Protein AF-A0A2T5IKV2-F1 (afdb_monomer)

Solvent-accessible surface area (backbone atoms only — not comparable to full-atom values): 8657 Å² total; per-residue (Å²): 132,85,86,91,79,84,82,78,71,70,97,59,95,74,90,76,90,74,80,79,74,84,79,83,70,83,85,74,85,61,90,87,36,59,50,77,50,72,28,47,59,78,37,64,64,62,90,54,68,44,81,37,34,80,88,44,37,58,79,44,35,35,70,89,57,63,49,92,80,37,73,56,30,46,47,57,54,56,52,54,49,42,42,73,76,63,32,66,36,34,40,37,34,43,58,72,62,92,87,68,75,84,91,78,82,74,71,45,72,45,93,88,70,58,43,36,20,37,88,83,69,50,67,42,59,46,103,83,72,44,70,41,101

Radius of gyration: 20.24 Å; Cα contacts (8 Å, |Δi|>4): 161; chains: 1; bounding box: 50×49×45 Å

Secondary structure (DSSP, 8-state):
----------SSSS---------S------TTSEEEEEE--SSS-SSS-EEE-TTTHHHHH-S---GGG-GGGHHHHHHHHHHHTT-SEEEEEE---TTPPP----EEE-TTT--EEETTSPBPB-TTS-B--

Mean predicted aligned error: 13.87 Å

Sequence (133 aa):
MPNLFVRQIGEQSGIQLSPTVDRTDGVAGIGDQTAAIVGSFTRGRFDKPFWVDAQTLRARLGLPVSIAKSLLNEAYLHIYEALNDGASQVLVSRLVRETATNDYVIIQVDAAAGTLQTELGEPLLDQNNEPLT

Foldseek 3Di:
DDDPDDDDPPPDDDDDPPPPPDPPDDPPDDVPLEAEDEAAAPAADQVDWDKDAPSCLCVHRNDQDDCVVPVRSCRSVVLNVSRVVRRGIYTYHHDDDPPDDDPDFDWDQDPVPRFTAGPVRHFDADPVRHGDD

Structure (mmCIF, N/CA/C/O backbone):
data_AF-A0A2T5IKV2-F1
#
_entry.id   AF-A0A2T5IKV2-F1
#
loop_
_atom_site.group_PDB
_atom_site.id
_atom_site.type_symbol
_atom_site.label_atom_id
_atom_site.label_alt_id
_atom_site.label_comp_id
_atom_site.label_asym_id
_atom_site.label_entity_id
_atom_site.label_seq_id
_atom_site.pdbx_PDB_ins_code
_atom_site.Cartn_x
_atom_site.Cartn_y
_atom_site.Cartn_z
_atom_site.occupancy
_atom_site.B_iso_or_equiv
_atom_site.auth_seq_id
_atom_site.auth_comp_id
_atom_site.auth_asym_id
_atom_site.auth_atom_id
_atom_site.pdbx_PDB_model_num
ATOM 1 N N . MET A 1 1 ? 11.405 14.615 -26.508 1.00 50.25 1 MET A N 1
ATOM 2 C CA . MET A 1 1 ? 10.675 15.824 -26.955 1.00 50.25 1 MET A CA 1
ATOM 3 C C . MET A 1 1 ? 10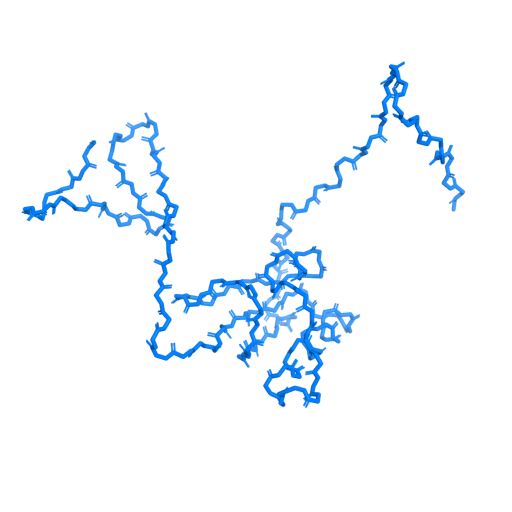.669 16.812 -25.796 1.00 50.25 1 MET A C 1
ATOM 5 O O . MET A 1 1 ? 10.450 16.354 -24.681 1.00 50.25 1 MET A O 1
ATOM 9 N N . PRO A 1 2 ? 10.986 18.101 -25.988 1.00 49.94 2 PRO A N 1
ATOM 10 C CA . PRO A 1 2 ? 11.034 19.049 -24.878 1.00 49.94 2 PRO A CA 1
ATOM 11 C C . PRO A 1 2 ? 9.605 19.400 -24.429 1.00 49.94 2 PRO A C 1
ATOM 13 O O . PRO A 1 2 ? 8.768 19.748 -25.258 1.00 49.94 2 PRO A O 1
ATOM 16 N N . ASN A 1 3 ? 9.317 19.293 -23.128 1.00 53.69 3 ASN A N 1
ATOM 17 C CA . ASN A 1 3 ? 8.051 19.738 -22.534 1.00 53.69 3 ASN A CA 1
ATOM 18 C C . ASN A 1 3 ? 7.938 21.270 -22.651 1.00 53.69 3 ASN A C 1
ATOM 20 O O . ASN A 1 3 ? 8.694 21.997 -22.011 1.00 53.69 3 ASN A O 1
ATOM 24 N N . LEU A 1 4 ? 6.998 21.759 -23.466 1.00 55.88 4 LEU A N 1
ATOM 25 C CA . LEU A 1 4 ? 6.863 23.174 -23.853 1.00 55.88 4 LEU A CA 1
ATOM 26 C C . LEU A 1 4 ? 6.052 24.042 -22.863 1.00 55.88 4 LEU A C 1
ATOM 28 O O . LEU A 1 4 ? 5.751 25.191 -23.169 1.00 55.88 4 LEU A O 1
ATOM 32 N N . PHE A 1 5 ? 5.696 23.563 -21.666 1.00 58.53 5 PHE A N 1
ATOM 33 C CA . PHE A 1 5 ? 4.806 24.315 -20.765 1.00 58.53 5 PHE A CA 1
ATOM 34 C C . PHE A 1 5 ? 5.281 24.257 -19.306 1.00 58.53 5 PHE A C 1
ATOM 36 O O . PHE A 1 5 ? 5.095 23.258 -18.623 1.00 58.53 5 PHE A O 1
ATOM 43 N N . VAL A 1 6 ? 5.914 25.340 -18.836 1.00 59.44 6 VAL A N 1
ATOM 44 C CA . VAL A 1 6 ? 6.475 25.472 -17.468 1.00 59.44 6 VAL A CA 1
ATOM 45 C C . VAL A 1 6 ? 5.905 26.691 -16.717 1.00 59.44 6 VAL A C 1
ATOM 47 O O . VAL A 1 6 ? 6.269 26.963 -15.579 1.00 59.44 6 VAL A O 1
ATOM 50 N N . ARG A 1 7 ? 4.988 27.466 -17.310 1.00 62.03 7 ARG A N 1
ATOM 51 C CA . ARG A 1 7 ? 4.478 28.692 -16.671 1.00 62.03 7 ARG A CA 1
ATOM 52 C C . ARG A 1 7 ? 3.210 28.412 -15.869 1.00 62.03 7 ARG A C 1
ATOM 54 O O . ARG A 1 7 ? 2.108 28.514 -16.396 1.00 62.03 7 ARG A O 1
ATOM 61 N N . GLN A 1 8 ? 3.390 28.070 -14.595 1.00 62.09 8 GLN A N 1
ATOM 62 C CA . GLN A 1 8 ? 2.318 28.096 -13.605 1.00 62.09 8 GLN A CA 1
ATOM 63 C C . GLN A 1 8 ? 1.987 29.563 -13.300 1.00 62.09 8 GLN A C 1
ATOM 65 O O . GLN A 1 8 ? 2.824 30.309 -12.790 1.00 62.09 8 GLN A O 1
ATOM 70 N N . ILE A 1 9 ? 0.788 29.993 -13.684 1.00 63.31 9 ILE A N 1
ATOM 71 C CA . ILE A 1 9 ? 0.240 31.297 -13.313 1.00 63.31 9 ILE A CA 1
ATOM 72 C C . ILE A 1 9 ? -0.180 31.120 -11.853 1.00 63.31 9 ILE A C 1
ATOM 74 O O . ILE A 1 9 ? -1.004 30.263 -11.580 1.00 63.31 9 ILE A O 1
ATOM 78 N N . GLY A 1 10 ? 0.469 31.806 -10.912 1.00 70.81 10 GLY A N 1
ATOM 79 C CA . GLY A 1 10 ? 0.199 31.657 -9.475 1.00 70.81 10 GLY A CA 1
ATOM 80 C C . GLY A 1 10 ? -1.207 32.134 -9.086 1.00 70.81 10 GLY A C 1
ATOM 81 O O . GLY A 1 10 ? -2.213 31.587 -9.510 1.00 70.81 10 GLY A O 1
ATOM 82 N N . GLU A 1 11 ? -1.307 33.193 -8.287 1.00 68.56 11 GLU A N 1
ATOM 83 C CA . GLU A 1 11 ? -2.605 33.736 -7.833 1.00 68.56 11 GLU A CA 1
ATOM 84 C C . GLU A 1 11 ? -3.256 34.712 -8.837 1.00 68.56 11 GLU A C 1
ATOM 86 O O . GLU A 1 11 ? -4.147 35.487 -8.497 1.00 68.56 11 GLU A O 1
ATOM 91 N N . GLN A 1 12 ? -2.799 34.718 -10.090 1.00 75.31 12 GLN A N 1
ATOM 92 C CA . GLN A 1 12 ? -3.310 35.610 -11.130 1.00 75.31 12 GLN A CA 1
ATOM 93 C C . GLN A 1 12 ? -4.492 34.984 -11.877 1.00 75.31 12 GLN A C 1
ATOM 95 O O . GLN A 1 12 ? -4.488 33.797 -12.191 1.00 75.31 12 GLN A O 1
ATOM 100 N N . SER A 1 13 ? -5.481 35.809 -12.230 1.00 69.75 13 SER A N 1
ATOM 101 C CA . SER A 1 13 ? -6.610 35.387 -13.065 1.00 69.75 13 SER A CA 1
ATOM 102 C C . SER A 1 13 ? -6.124 34.980 -14.461 1.00 69.75 13 SER A C 1
ATOM 104 O O . SER A 1 13 ? -5.678 35.826 -15.237 1.00 69.75 13 SER A O 1
ATOM 106 N N . GLY A 1 14 ? -6.233 33.695 -14.796 1.00 74.81 14 GLY A N 1
ATOM 107 C CA . GLY A 1 14 ? -5.843 33.147 -16.093 1.00 74.81 14 GLY A CA 1
ATOM 108 C C . GLY A 1 14 ? -6.319 31.707 -16.289 1.00 74.81 14 GLY A C 1
ATOM 109 O O . GLY A 1 14 ? -6.797 31.064 -15.358 1.00 74.81 14 GLY A O 1
ATOM 110 N N . ILE A 1 15 ? -6.192 31.196 -17.516 1.00 70.06 15 ILE A N 1
ATOM 111 C CA . ILE A 1 15 ? -6.473 29.789 -17.828 1.00 70.06 15 ILE A CA 1
ATOM 112 C C . ILE A 1 15 ? -5.187 28.998 -17.611 1.00 70.06 15 ILE A C 1
ATOM 114 O O . ILE A 1 15 ? -4.221 29.149 -18.360 1.00 70.06 15 ILE A O 1
ATOM 118 N N . GLN A 1 16 ? -5.186 28.148 -16.589 1.00 73.44 16 GLN A N 1
ATOM 119 C CA . GLN A 1 16 ? -4.122 27.184 -16.355 1.00 73.44 16 GLN A CA 1
ATOM 120 C C . GLN A 1 16 ? -4.560 25.808 -16.858 1.00 73.44 16 GLN A C 1
ATOM 122 O O . GLN A 1 16 ? -5.551 25.244 -16.395 1.00 73.44 16 GLN A O 1
ATOM 127 N N . LEU A 1 17 ? -3.789 25.247 -17.789 1.00 68.69 17 LEU A N 1
ATOM 128 C CA . LEU A 1 17 ? -3.919 23.847 -18.172 1.00 68.69 17 LEU A CA 1
ATOM 129 C C . LEU A 1 17 ? -3.175 22.998 -17.140 1.00 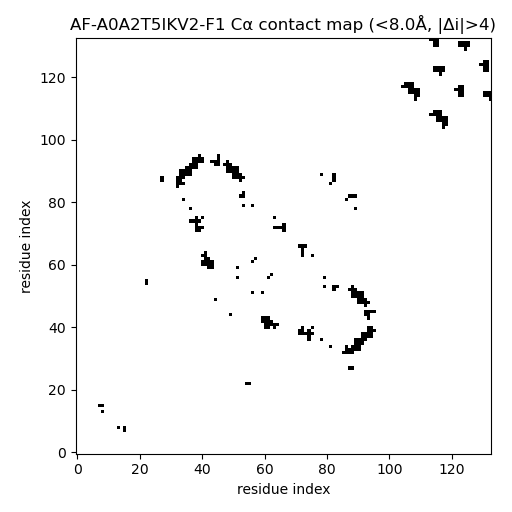68.69 17 LEU A C 1
ATOM 131 O O . LEU A 1 17 ? -1.961 22.824 -17.219 1.00 68.69 17 LEU A O 1
ATOM 135 N N . SER A 1 18 ? -3.919 22.484 -16.165 1.00 72.06 18 SER A N 1
ATOM 136 C CA . SER A 1 18 ? -3.493 21.373 -15.316 1.00 72.06 18 SER A CA 1
ATOM 137 C C . SER A 1 18 ? -4.085 20.108 -15.929 1.00 72.06 18 SER A C 1
ATOM 139 O O . SER A 1 18 ? -5.213 19.767 -15.575 1.00 72.06 18 SER A O 1
ATOM 141 N N . PRO A 1 19 ? -3.423 19.456 -16.905 1.00 69.44 19 PRO A N 1
ATOM 142 C CA . PRO A 1 19 ? -3.970 18.248 -17.500 1.00 69.44 19 PRO A CA 1
ATOM 143 C C . PRO A 1 19 ? -4.215 17.235 -16.382 1.00 69.44 19 PRO A C 1
ATOM 145 O O . PRO A 1 19 ? -3.274 16.760 -15.740 1.00 69.44 19 PRO A O 1
ATOM 148 N N . THR A 1 20 ? -5.488 16.943 -16.118 1.00 64.12 20 THR A N 1
ATOM 149 C CA . THR A 1 20 ? -5.863 15.859 -15.220 1.00 64.12 20 THR A CA 1
ATOM 150 C C . THR A 1 20 ? -5.435 14.581 -15.917 1.00 64.12 20 THR A C 1
ATOM 152 O O . THR A 1 20 ? -6.085 14.118 -16.848 1.00 64.12 20 THR A O 1
ATOM 155 N N . VAL A 1 21 ? -4.284 14.051 -15.510 1.00 65.06 21 VAL A N 1
ATOM 156 C CA . VAL A 1 21 ? -3.907 12.685 -15.854 1.00 65.06 21 VAL A CA 1
ATOM 157 C C . VAL A 1 21 ? -4.951 11.803 -15.196 1.00 65.06 21 VAL A C 1
ATOM 159 O O . VAL A 1 21 ? -5.056 11.798 -13.964 1.00 65.06 21 VAL A O 1
ATOM 162 N N . ASP A 1 22 ? -5.747 11.129 -16.018 1.00 58.53 22 ASP A N 1
ATOM 163 C CA . ASP A 1 22 ? -6.694 10.149 -15.522 1.00 58.53 22 ASP A CA 1
ATOM 164 C C . ASP A 1 22 ? -5.923 9.043 -14.793 1.00 58.53 22 ASP A C 1
ATOM 166 O O . ASP A 1 22 ? -4.970 8.467 -15.319 1.00 58.53 22 ASP A O 1
ATOM 170 N N . ARG A 1 23 ? -6.295 8.822 -13.533 1.00 61.72 23 ARG A N 1
ATOM 171 C CA . ARG A 1 23 ? -5.752 7.775 -12.654 1.00 61.72 23 ARG A CA 1
ATOM 172 C C . ARG A 1 23 ? -6.831 6.765 -12.273 1.00 61.72 23 ARG A C 1
ATOM 174 O O . ARG A 1 23 ? -6.641 5.976 -11.350 1.00 61.72 23 ARG A O 1
ATOM 181 N N . THR A 1 24 ? -7.980 6.842 -12.934 1.00 56.91 24 THR A N 1
ATOM 182 C CA . THR A 1 24 ? -9.155 6.028 -12.659 1.00 56.91 24 THR A CA 1
ATOM 183 C C . THR A 1 24 ? -9.001 4.709 -13.402 1.00 56.91 24 THR A C 1
ATOM 185 O O . THR A 1 24 ? -9.500 4.533 -14.501 1.00 56.91 24 THR A O 1
ATOM 188 N N . ASP A 1 25 ? -8.243 3.812 -12.779 1.00 53.41 25 ASP A N 1
ATOM 189 C CA . ASP A 1 25 ? -8.230 2.366 -13.005 1.00 53.41 25 ASP A CA 1
ATOM 190 C C . ASP A 1 25 ? -8.031 1.897 -14.461 1.00 53.41 25 ASP A C 1
ATOM 192 O O . ASP A 1 25 ? -8.964 1.652 -15.227 1.00 53.41 25 ASP A O 1
ATOM 196 N N . GLY A 1 26 ? -6.768 1.665 -14.824 1.00 50.16 26 GLY A N 1
ATOM 197 C CA . GLY A 1 26 ? -6.465 0.730 -15.898 1.00 50.16 26 GLY A CA 1
ATOM 198 C C . GLY A 1 26 ? -6.676 -0.684 -15.370 1.00 50.16 26 GLY A C 1
ATOM 199 O O . GLY A 1 26 ? -5.820 -1.194 -14.647 1.00 50.16 26 GLY A O 1
ATOM 200 N N . VAL A 1 27 ? -7.786 -1.331 -15.739 1.00 54.94 27 VAL A N 1
ATOM 201 C CA . VAL A 1 27 ? -7.907 -2.793 -15.644 1.00 54.94 27 VAL A CA 1
ATOM 202 C C . VAL A 1 27 ? -6.853 -3.385 -16.577 1.00 54.94 27 VAL A C 1
ATOM 204 O O . VAL A 1 27 ? -7.091 -3.635 -17.757 1.00 54.94 27 VAL A O 1
ATOM 207 N N . ALA A 1 28 ? -5.646 -3.562 -16.053 1.00 52.59 28 ALA A N 1
ATOM 208 C CA . ALA A 1 28 ? -4.621 -4.354 -16.690 1.00 52.59 28 ALA A CA 1
ATOM 209 C C . ALA A 1 28 ? -4.978 -5.814 -16.409 1.00 52.59 28 ALA A C 1
ATOM 211 O O . ALA A 1 28 ? 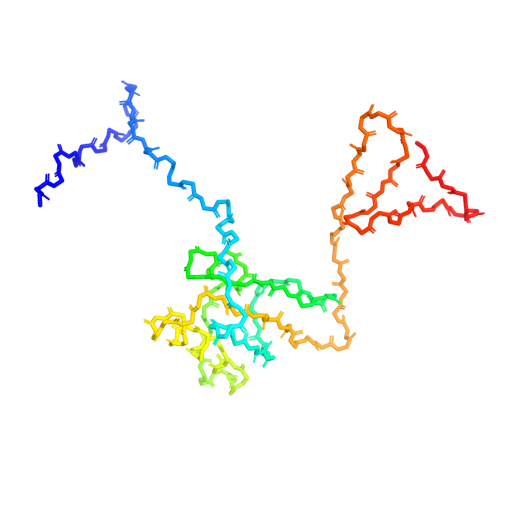-4.611 -6.393 -15.391 1.00 52.59 28 ALA A O 1
ATOM 212 N N . GLY A 1 29 ? -5.774 -6.403 -17.300 1.00 64.62 29 GLY A N 1
ATOM 213 C CA . GLY A 1 29 ? -5.831 -7.853 -17.375 1.00 64.62 29 GLY A CA 1
ATOM 214 C C . GLY A 1 29 ? -4.426 -8.372 -17.666 1.00 64.62 29 GLY A C 1
ATOM 215 O O . GLY A 1 29 ? -3.800 -7.866 -18.588 1.00 64.62 29 GLY A O 1
ATOM 216 N N . ILE A 1 30 ? -3.946 -9.313 -16.849 1.00 57.03 30 ILE A N 1
ATOM 217 C CA . ILE A 1 30 ? -3.026 -10.433 -17.134 1.00 57.03 30 ILE A CA 1
ATOM 218 C C . ILE A 1 30 ? -2.699 -11.049 -15.760 1.00 57.03 30 ILE A C 1
ATOM 220 O O . ILE A 1 30 ? -2.009 -10.444 -14.942 1.00 57.03 30 ILE A O 1
ATOM 224 N N . GLY A 1 31 ? -3.235 -12.244 -15.494 1.00 61.50 31 GLY A N 1
ATOM 225 C CA . GLY A 1 31 ? -3.198 -12.905 -14.178 1.00 61.50 31 GLY A CA 1
ATOM 226 C C . GLY A 1 31 ? -1.807 -13.278 -13.652 1.00 61.50 31 GLY A C 1
ATOM 227 O O . GLY A 1 31 ? -1.686 -13.636 -12.485 1.00 61.50 31 GLY A O 1
ATOM 228 N N . ASP A 1 32 ? -0.764 -13.151 -14.475 1.00 70.62 32 ASP A N 1
ATOM 229 C CA . ASP A 1 32 ? 0.586 -13.625 -14.148 1.00 70.62 32 ASP A CA 1
ATOM 230 C C . ASP A 1 32 ? 1.519 -12.512 -13.632 1.00 70.62 32 ASP A C 1
ATOM 232 O O . ASP A 1 32 ? 2.642 -12.791 -13.220 1.00 70.62 32 ASP A O 1
ATOM 236 N N . GLN A 1 33 ? 1.079 -11.246 -13.637 1.00 83.12 33 GLN A N 1
ATOM 237 C CA . GLN A 1 33 ? 1.888 -10.086 -13.213 1.00 83.12 33 GLN A CA 1
ATOM 238 C C . GLN A 1 33 ? 1.344 -9.416 -11.947 1.00 83.12 33 GLN A C 1
ATOM 240 O O . GLN A 1 33 ? 1.550 -8.221 -11.720 1.00 83.12 33 GLN A O 1
ATOM 245 N N . THR A 1 34 ? 0.625 -10.179 -11.126 1.00 85.56 34 THR A N 1
ATOM 246 C CA . THR A 1 34 ? 0.052 -9.697 -9.869 1.00 85.56 34 THR A CA 1
ATOM 247 C C . THR A 1 34 ? 0.778 -10.286 -8.672 1.00 85.56 34 THR A C 1
ATOM 249 O O . THR A 1 34 ? 1.023 -11.490 -8.627 1.00 85.56 34 THR A O 1
ATOM 252 N N . ALA A 1 35 ? 1.065 -9.457 -7.673 1.00 88.50 35 ALA A N 1
ATOM 253 C CA . ALA A 1 35 ? 1.556 -9.916 -6.376 1.00 88.50 35 ALA A CA 1
ATOM 254 C C . ALA A 1 35 ? 0.467 -9.767 -5.305 1.00 88.50 35 ALA A C 1
ATOM 256 O O . ALA A 1 35 ? -0.467 -8.983 -5.465 1.00 88.50 35 ALA A O 1
ATOM 257 N N . ALA A 1 36 ? 0.591 -10.497 -4.197 1.00 91.94 36 ALA A N 1
ATOM 258 C CA . ALA A 1 36 ? -0.278 -10.338 -3.035 1.00 91.94 36 ALA A CA 1
ATOM 259 C C . ALA A 1 36 ? 0.566 -10.140 -1.775 1.00 91.94 36 ALA A C 1
ATOM 261 O O . ALA A 1 36 ? 1.504 -10.899 -1.535 1.00 91.94 36 ALA A O 1
ATOM 262 N N . ILE A 1 37 ? 0.242 -9.118 -0.981 1.00 93.75 37 ILE A N 1
ATOM 263 C CA . ILE A 1 37 ? 0.996 -8.755 0.225 1.00 93.75 37 ILE A CA 1
ATOM 264 C C . ILE A 1 37 ? 0.038 -8.464 1.382 1.00 93.75 37 ILE A C 1
ATOM 266 O O . ILE A 1 37 ? -0.992 -7.803 1.228 1.00 93.75 37 ILE A O 1
ATOM 270 N N . VAL A 1 38 ? 0.421 -8.935 2.570 1.00 93.50 38 VAL A N 1
ATOM 271 C CA . VAL A 1 38 ? -0.220 -8.590 3.841 1.00 93.50 38 VAL A CA 1
ATOM 272 C C . VAL A 1 38 ? 0.750 -7.744 4.657 1.00 93.50 38 VAL A C 1
ATOM 274 O O . VAL A 1 38 ? 1.900 -8.135 4.841 1.00 93.50 38 VAL A O 1
ATOM 277 N N . GLY A 1 39 ? 0.312 -6.585 5.151 1.00 91.38 39 GLY A N 1
ATOM 278 C CA . GLY A 1 39 ? 1.208 -5.679 5.874 1.00 91.38 39 GLY A CA 1
ATOM 279 C C . GLY A 1 39 ? 0.505 -4.572 6.649 1.00 91.38 39 GLY A C 1
ATOM 280 O O . GLY A 1 39 ? -0.698 -4.349 6.498 1.00 91.38 39 GLY A O 1
ATOM 281 N N . SER A 1 40 ? 1.254 -3.866 7.501 1.00 90.56 40 SER A N 1
ATOM 282 C CA . SER A 1 40 ? 0.725 -2.709 8.228 1.00 90.56 40 SER A CA 1
ATOM 283 C C . SER A 1 40 ? 0.907 -1.432 7.412 1.00 90.56 40 SER A C 1
ATOM 285 O O . SER A 1 40 ? 2.031 -0.994 7.172 1.00 90.56 40 SER A O 1
ATOM 287 N N . PHE A 1 41 ? -0.204 -0.801 7.037 1.00 92.50 41 PHE A N 1
ATOM 288 C CA . PHE A 1 41 ? -0.213 0.445 6.264 1.00 92.50 41 PHE A CA 1
ATOM 289 C C . PHE A 1 41 ? -0.865 1.585 7.051 1.00 92.50 41 PHE A C 1
ATOM 291 O O . PHE A 1 41 ? -1.633 1.347 7.990 1.00 92.50 41 PHE A O 1
ATOM 298 N N . THR A 1 42 ? -0.558 2.834 6.689 1.00 90.38 42 THR A N 1
ATOM 299 C CA . THR A 1 42 ? -1.121 4.020 7.362 1.00 90.38 42 THR A CA 1
ATOM 300 C C . THR A 1 42 ? -2.543 4.314 6.897 1.00 90.38 42 THR A C 1
ATOM 302 O O . THR A 1 42 ? -3.373 4.746 7.696 1.00 90.38 42 THR A O 1
ATOM 305 N N . ARG A 1 43 ? -2.843 4.011 5.631 1.00 89.75 43 ARG A N 1
ATOM 306 C CA . ARG A 1 43 ? -4.154 4.172 5.001 1.00 89.75 43 ARG A CA 1
ATOM 307 C C . ARG A 1 43 ? -4.565 2.883 4.282 1.00 89.75 43 ARG A C 1
ATOM 309 O O . ARG A 1 43 ? -3.743 1.995 4.068 1.00 89.75 43 ARG A O 1
ATOM 316 N N . GLY A 1 44 ? -5.845 2.793 3.941 1.00 88.31 44 GLY A N 1
ATOM 317 C CA . GLY A 1 44 ? -6.409 1.703 3.153 1.00 88.31 44 GLY A CA 1
ATOM 318 C C . GLY A 1 44 ? -7.510 0.967 3.900 1.00 88.31 44 GLY A C 1
ATOM 319 O O . GLY A 1 44 ? -7.597 1.028 5.133 1.00 88.31 44 GLY A O 1
ATOM 320 N N . ARG A 1 45 ? -8.338 0.278 3.118 1.00 85.81 45 ARG A N 1
ATOM 321 C CA . ARG A 1 45 ? -9.379 -0.620 3.615 1.00 85.81 45 ARG A CA 1
ATOM 322 C C . ARG A 1 45 ? -8.749 -1.740 4.443 1.00 85.81 45 ARG A C 1
ATOM 324 O O . ARG A 1 45 ? -7.632 -2.166 4.168 1.00 85.81 45 ARG A O 1
ATOM 331 N N . PHE A 1 46 ? -9.442 -2.180 5.480 1.00 88.88 46 PHE A N 1
ATOM 332 C CA . PHE A 1 46 ? -9.015 -3.316 6.304 1.00 88.88 46 PHE A CA 1
ATOM 333 C C . PHE A 1 46 ? -10.107 -4.383 6.425 1.00 88.88 46 PHE A C 1
ATOM 335 O O . PHE A 1 46 ? -9.850 -5.458 6.949 1.00 88.88 46 PHE A O 1
ATOM 342 N N . ASP A 1 47 ? -11.306 -4.095 5.917 1.00 85.00 47 ASP A N 1
ATOM 343 C CA . ASP A 1 47 ? -12.432 -5.020 5.829 1.00 85.00 47 ASP A CA 1
ATOM 344 C C . ASP A 1 47 ? -12.208 -6.083 4.747 1.00 85.00 47 ASP A C 1
ATOM 346 O O . ASP A 1 47 ? -12.541 -7.250 4.934 1.00 85.00 47 ASP A O 1
ATOM 350 N N . LYS A 1 48 ? -11.624 -5.682 3.613 1.00 86.62 48 LYS A N 1
ATOM 351 C CA . LYS A 1 48 ? -11.370 -6.565 2.476 1.00 86.62 48 LYS A CA 1
ATOM 352 C C . LYS A 1 48 ? -10.062 -6.217 1.770 1.00 86.62 48 LYS A C 1
ATOM 354 O O . LYS A 1 48 ? -9.638 -5.055 1.809 1.00 86.62 48 LYS A O 1
ATOM 359 N N . PRO A 1 49 ? -9.428 -7.193 1.099 1.00 90.81 49 PRO A N 1
ATOM 360 C CA . PRO A 1 49 ? -8.268 -6.912 0.277 1.00 90.81 49 PRO A CA 1
ATOM 361 C C . PRO A 1 49 ? -8.654 -6.019 -0.907 1.00 90.81 49 PRO A C 1
ATOM 363 O O . PRO A 1 49 ? -9.774 -6.077 -1.421 1.00 90.81 49 PRO A O 1
ATOM 366 N N . PHE A 1 50 ? -7.725 -5.172 -1.335 1.00 90.62 50 PHE A N 1
ATOM 367 C CA . PHE A 1 50 ? -7.948 -4.220 -2.417 1.00 90.62 50 PHE A CA 1
ATOM 368 C C . PHE A 1 50 ? -6.718 -4.108 -3.312 1.00 90.62 50 PHE A C 1
ATOM 370 O O . PHE A 1 50 ? -5.584 -4.286 -2.872 1.00 90.62 50 PHE A O 1
ATOM 377 N N . TRP A 1 51 ? -6.958 -3.796 -4.580 1.00 90.94 51 TRP A N 1
ATOM 378 C CA . TRP A 1 51 ? -5.904 -3.622 -5.571 1.00 90.94 51 TRP A CA 1
ATOM 379 C C . TRP A 1 51 ? -5.155 -2.310 -5.381 1.00 90.94 51 TRP A C 1
ATOM 381 O O . TRP A 1 51 ? -5.737 -1.292 -4.994 1.00 90.94 51 TRP A O 1
ATOM 391 N N . VAL A 1 52 ? -3.861 -2.335 -5.663 1.00 90.81 52 VAL A N 1
ATOM 392 C CA . VAL A 1 52 ? -2.987 -1.168 -5.653 1.00 90.81 52 VAL A CA 1
ATOM 393 C C . VAL A 1 52 ? -2.075 -1.228 -6.868 1.00 90.81 52 VAL A C 1
ATOM 395 O O . VAL A 1 52 ? -1.489 -2.264 -7.163 1.00 90.81 52 VAL A O 1
ATOM 398 N N . ASP A 1 53 ? -1.940 -0.104 -7.554 1.00 89.88 53 ASP A N 1
ATOM 399 C CA . ASP A 1 53 ? -1.043 0.103 -8.688 1.00 89.88 53 ASP A CA 1
ATOM 400 C C . ASP A 1 53 ? -0.007 1.194 -8.354 1.00 89.88 53 ASP A C 1
ATOM 402 O O . ASP A 1 53 ? -0.078 1.869 -7.319 1.00 89.88 53 ASP A O 1
ATOM 406 N N . ALA A 1 54 ? 0.961 1.409 -9.247 1.00 87.69 54 ALA A N 1
ATOM 407 C CA . ALA A 1 54 ? 2.008 2.415 -9.049 1.00 87.69 54 ALA A CA 1
ATOM 408 C C . ALA A 1 54 ? 1.455 3.851 -8.929 1.00 87.69 54 ALA A C 1
ATOM 410 O O . ALA A 1 54 ? 2.030 4.685 -8.228 1.00 87.69 54 ALA A O 1
ATOM 411 N N . GLN A 1 55 ? 0.326 4.150 -9.582 1.00 86.25 55 GLN A N 1
ATOM 412 C CA . GLN A 1 55 ? -0.270 5.489 -9.590 1.00 86.25 55 GLN A CA 1
ATOM 413 C C . GLN A 1 55 ? -1.101 5.777 -8.334 1.00 86.25 55 GLN A C 1
ATOM 415 O O . GLN A 1 5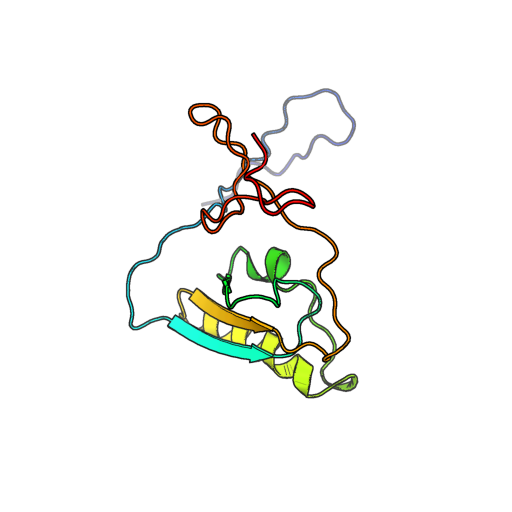5 ? -1.121 6.913 -7.853 1.00 86.25 55 GLN A O 1
ATOM 420 N N . THR A 1 56 ? -1.774 4.767 -7.779 1.00 87.56 56 THR A N 1
ATOM 421 C CA . THR A 1 56 ? -2.642 4.899 -6.601 1.00 87.56 56 THR A CA 1
ATOM 422 C C . THR A 1 56 ? -1.975 4.456 -5.303 1.00 87.56 56 THR A C 1
ATOM 424 O O . THR A 1 56 ? -2.554 4.685 -4.241 1.00 87.56 56 THR A O 1
ATOM 427 N N . LEU A 1 57 ? -0.745 3.928 -5.340 1.00 90.50 57 LEU A N 1
ATOM 428 C CA . LEU A 1 57 ? 0.025 3.475 -4.172 1.00 90.50 57 LEU A CA 1
ATOM 429 C C . LEU A 1 57 ? -0.073 4.433 -2.978 1.00 90.50 57 LEU A C 1
ATOM 431 O O . LEU A 1 57 ? -0.535 4.065 -1.897 1.00 90.50 57 LEU A O 1
ATOM 435 N N . ARG A 1 58 ? 0.307 5.699 -3.183 1.00 90.75 58 ARG A N 1
ATOM 436 C CA . ARG A 1 58 ? 0.317 6.716 -2.120 1.00 90.75 58 ARG A CA 1
ATOM 437 C C . ARG A 1 58 ? -1.087 7.152 -1.702 1.00 90.75 58 ARG A C 1
ATOM 439 O O . ARG A 1 58 ? -1.298 7.492 -0.541 1.00 90.75 58 ARG A O 1
ATOM 446 N N . ALA A 1 59 ? -2.048 7.122 -2.624 1.00 89.75 59 ALA A N 1
ATOM 447 C CA . ALA A 1 59 ? -3.437 7.466 -2.340 1.00 89.75 59 ALA A CA 1
ATOM 448 C C . ALA A 1 59 ? -4.138 6.373 -1.515 1.00 89.75 59 ALA A C 1
ATOM 450 O O . ALA A 1 59 ? -4.902 6.689 -0.601 1.00 89.75 59 ALA A O 1
ATOM 451 N N . ARG A 1 60 ? -3.866 5.094 -1.795 1.00 90.88 60 ARG A N 1
ATOM 452 C CA . ARG A 1 60 ? -4.500 3.955 -1.121 1.00 90.88 60 ARG A CA 1
ATOM 453 C C . ARG A 1 60 ? -3.783 3.560 0.172 1.00 90.88 60 ARG A C 1
ATOM 455 O O . ARG A 1 60 ? -4.454 3.439 1.192 1.00 90.88 60 ARG A O 1
ATOM 462 N N . LEU A 1 61 ? -2.452 3.427 0.165 1.00 92.25 61 LEU A N 1
ATOM 463 C CA . LEU A 1 61 ? -1.668 2.953 1.324 1.00 92.25 61 LEU A CA 1
ATOM 464 C C . LEU A 1 61 ? -1.159 4.071 2.244 1.00 92.25 61 LEU A C 1
ATOM 466 O O . LEU A 1 61 ? -0.799 3.810 3.394 1.00 92.25 61 LEU A O 1
ATOM 470 N N . GLY A 1 62 ? -1.159 5.317 1.763 1.00 92.75 62 GLY A N 1
ATOM 471 C CA . GLY A 1 62 ? -0.658 6.475 2.497 1.00 92.75 62 GLY A CA 1
ATOM 472 C C . GLY A 1 62 ? 0.860 6.642 2.395 1.00 92.75 62 GLY A C 1
ATOM 473 O O . GLY A 1 62 ? 1.495 6.218 1.425 1.00 92.75 62 GLY A O 1
ATOM 474 N N . LEU A 1 63 ? 1.439 7.323 3.386 1.00 91.88 63 LEU A N 1
ATOM 475 C CA . LEU A 1 63 ? 2.879 7.577 3.448 1.00 91.88 63 LEU A CA 1
ATOM 476 C C . LEU A 1 63 ? 3.628 6.354 4.000 1.00 91.88 63 LEU A C 1
ATOM 478 O O . LEU A 1 63 ? 3.124 5.724 4.939 1.00 91.88 63 LEU A O 1
ATOM 482 N N . PRO A 1 64 ? 4.834 6.055 3.477 1.00 90.94 64 PRO A N 1
ATOM 483 C CA . PRO A 1 64 ? 5.700 5.044 4.063 1.00 90.94 64 PRO A CA 1
ATOM 484 C C . PRO A 1 64 ? 6.133 5.467 5.467 1.00 90.94 64 PRO A C 1
ATOM 486 O O . PRO A 1 64 ? 6.371 6.644 5.745 1.00 90.94 64 PRO A O 1
ATOM 489 N N . VAL A 1 65 ? 6.259 4.485 6.351 1.00 91.12 65 VAL A N 1
ATOM 490 C CA . VAL A 1 65 ? 6.745 4.672 7.719 1.00 91.12 65 VAL A CA 1
ATOM 491 C C . VAL A 1 65 ? 8.097 3.983 7.843 1.00 91.12 65 VAL A C 1
ATOM 493 O O . VAL A 1 65 ? 8.323 2.940 7.239 1.00 91.12 65 VAL A O 1
ATOM 496 N N . SER A 1 66 ? 9.005 4.562 8.630 1.00 90.00 66 SER A N 1
ATOM 497 C CA . SER A 1 66 ? 10.339 3.993 8.835 1.00 90.00 66 SER A CA 1
ATOM 498 C C . SER A 1 66 ? 10.284 2.561 9.387 1.00 90.00 66 SER A C 1
ATOM 500 O O . SER A 1 66 ? 9.531 2.274 10.325 1.00 90.00 66 SER A O 1
ATOM 502 N N . ILE A 1 67 ? 11.143 1.691 8.849 1.00 90.12 67 ILE A N 1
ATOM 503 C CA . ILE A 1 67 ? 11.344 0.306 9.307 1.00 90.12 67 ILE A CA 1
ATOM 504 C C . ILE A 1 67 ? 11.866 0.286 10.751 1.00 90.12 67 ILE A C 1
ATOM 506 O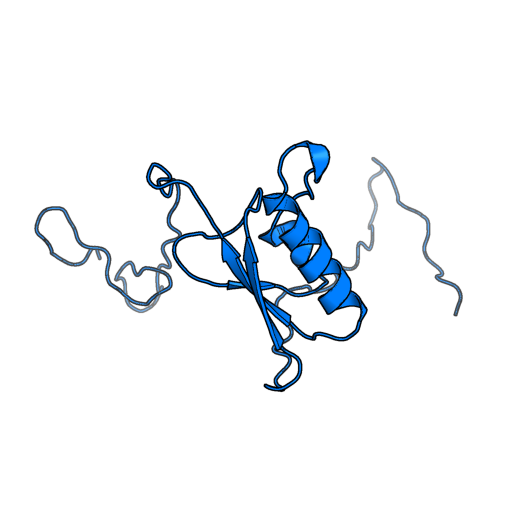 O . ILE A 1 67 ? 11.480 -0.568 11.543 1.00 90.12 67 ILE A O 1
ATOM 510 N N . ALA A 1 68 ? 12.647 1.296 11.149 1.00 90.38 68 ALA A N 1
ATOM 511 C CA . ALA A 1 68 ? 13.138 1.422 12.521 1.00 90.38 68 ALA A CA 1
ATOM 512 C C . ALA A 1 68 ? 12.006 1.584 13.555 1.00 90.38 68 ALA A C 1
ATOM 514 O O . ALA A 1 68 ? 12.198 1.284 14.729 1.00 90.38 68 ALA A O 1
ATOM 515 N N . LYS A 1 69 ? 10.818 2.049 13.134 1.00 89.25 69 LYS A N 1
ATOM 516 C CA . LYS A 1 69 ? 9.639 2.141 14.008 1.00 89.25 69 LYS A CA 1
ATOM 517 C C . LYS A 1 69 ? 8.928 0.794 14.161 1.00 89.25 69 LYS A C 1
ATOM 519 O O . LYS A 1 69 ? 8.348 0.537 15.211 1.00 89.25 69 LYS A O 1
ATOM 524 N N . SER A 1 70 ? 8.907 -0.022 13.108 1.00 87.69 70 SER A N 1
ATOM 525 C CA . SER A 1 70 ? 8.293 -1.352 13.096 1.00 87.69 70 SER A CA 1
ATOM 526 C C . SER A 1 70 ? 8.752 -2.129 11.866 1.00 87.69 70 SER A C 1
ATOM 528 O O . SER A 1 70 ? 8.663 -1.615 10.750 1.00 87.69 70 SER A O 1
ATOM 530 N N . LEU A 1 71 ? 9.145 -3.390 12.061 1.00 87.62 71 LEU A N 1
ATOM 531 C CA . LEU A 1 71 ? 9.506 -4.302 10.968 1.00 87.62 71 LEU A CA 1
ATOM 532 C C . LEU A 1 71 ? 8.323 -4.578 10.026 1.00 87.62 71 LEU A C 1
ATOM 534 O O . LEU A 1 71 ? 8.511 -4.771 8.834 1.00 87.62 71 LEU A O 1
ATOM 538 N N . LEU A 1 72 ? 7.086 -4.491 10.529 1.00 86.00 72 LEU A N 1
ATOM 539 C CA . LEU A 1 72 ? 5.867 -4.668 9.726 1.00 86.00 72 LEU A CA 1
ATOM 540 C C . LEU A 1 72 ? 5.701 -3.596 8.629 1.00 86.00 72 LEU A C 1
ATOM 542 O O . LEU A 1 72 ? 4.897 -3.775 7.714 1.00 86.00 72 LEU A O 1
ATOM 546 N N . ASN A 1 73 ? 6.452 -2.490 8.710 1.00 89.75 73 ASN A N 1
ATOM 547 C CA . ASN A 1 73 ? 6.430 -1.425 7.707 1.00 89.75 73 ASN A CA 1
ATOM 548 C C . ASN A 1 73 ? 7.226 -1.775 6.438 1.00 89.75 73 ASN A C 1
ATOM 550 O O . ASN A 1 73 ? 7.089 -1.073 5.437 1.00 89.75 73 ASN A O 1
ATOM 554 N N . GLU A 1 74 ? 8.032 -2.842 6.454 1.00 93.00 74 GLU A N 1
ATOM 555 C CA . GLU A 1 74 ? 8.810 -3.286 5.289 1.00 93.00 74 GLU A CA 1
ATOM 556 C C . GLU A 1 74 ? 7.911 -3.662 4.101 1.00 93.00 74 GLU A C 1
ATOM 558 O O . GLU A 1 74 ? 8.267 -3.413 2.953 1.00 93.00 74 GLU A O 1
ATOM 563 N N . ALA A 1 75 ? 6.689 -4.135 4.366 1.00 93.69 75 ALA A N 1
ATOM 564 C CA . ALA A 1 75 ? 5.720 -4.499 3.333 1.00 93.69 75 ALA A CA 1
ATOM 565 C C . ALA A 1 75 ? 5.440 -3.363 2.330 1.00 93.69 75 ALA A C 1
ATOM 567 O O . ALA A 1 75 ? 5.158 -3.627 1.165 1.00 93.69 75 ALA A O 1
ATOM 568 N N . TYR A 1 76 ? 5.538 -2.091 2.744 1.00 94.69 76 TYR A N 1
ATOM 569 C CA . TYR A 1 76 ? 5.394 -0.965 1.814 1.00 94.69 76 TYR A CA 1
ATOM 570 C C . TYR A 1 76 ? 6.519 -0.939 0.774 1.00 94.69 76 TYR A C 1
ATOM 572 O O . TYR A 1 76 ? 6.274 -0.652 -0.395 1.00 94.69 76 TYR A O 1
ATOM 580 N N . LEU A 1 77 ? 7.748 -1.235 1.202 1.00 93.62 77 LEU A N 1
ATOM 581 C CA . LEU A 1 77 ? 8.921 -1.263 0.338 1.00 93.62 77 LEU A CA 1
ATOM 582 C C . LEU A 1 77 ? 8.832 -2.428 -0.650 1.00 93.62 77 LEU A C 1
ATOM 584 O O . LEU A 1 77 ? 9.029 -2.201 -1.836 1.00 93.62 77 LEU A O 1
ATOM 588 N N . HIS A 1 78 ? 8.398 -3.613 -0.208 1.00 94.50 78 HIS A N 1
ATOM 589 C CA . HIS A 1 78 ? 8.166 -4.753 -1.108 1.00 94.50 78 HIS A CA 1
ATOM 590 C C . HIS A 1 78 ? 7.134 -4.440 -2.197 1.00 94.50 78 HIS A C 1
ATOM 592 O O . HIS A 1 78 ? 7.344 -4.780 -3.356 1.00 94.50 78 HIS A O 1
ATOM 598 N N . ILE A 1 79 ? 6.034 -3.758 -1.853 1.00 94.19 79 ILE A N 1
ATOM 599 C CA . ILE A 1 79 ? 5.028 -3.327 -2.840 1.00 94.19 79 ILE A CA 1
ATOM 600 C C . ILE A 1 79 ? 5.636 -2.317 -3.819 1.00 94.19 79 ILE A C 1
ATOM 602 O O . ILE A 1 79 ? 5.409 -2.409 -5.023 1.00 94.19 79 ILE A O 1
ATOM 606 N N . TYR A 1 80 ? 6.395 -1.345 -3.309 1.00 94.38 80 TYR A N 1
ATOM 607 C CA . TYR A 1 80 ? 7.025 -0.315 -4.130 1.00 94.38 80 TYR A CA 1
ATOM 608 C C . TYR A 1 80 ? 8.049 -0.901 -5.110 1.00 94.38 80 TYR A C 1
ATOM 610 O O . TYR A 1 80 ? 8.066 -0.513 -6.276 1.00 94.38 80 TYR A O 1
ATOM 618 N N . GLU A 1 81 ? 8.883 -1.835 -4.658 1.00 94.62 81 GLU A N 1
ATOM 619 C CA . GLU A 1 81 ? 9.858 -2.532 -5.502 1.00 94.62 81 GLU A CA 1
ATOM 620 C C . GLU A 1 81 ? 9.154 -3.413 -6.532 1.00 94.62 81 GLU A C 1
ATOM 622 O O . GLU A 1 81 ? 9.393 -3.247 -7.722 1.00 94.62 81 GLU A O 1
ATOM 627 N N . ALA A 1 82 ? 8.183 -4.234 -6.116 1.00 92.94 82 ALA A N 1
ATOM 628 C CA . ALA A 1 82 ? 7.427 -5.086 -7.032 1.00 92.94 82 ALA A CA 1
ATOM 629 C C . ALA A 1 82 ? 6.758 -4.288 -8.165 1.00 92.94 82 ALA A C 1
ATOM 631 O O . ALA A 1 82 ? 6.838 -4.681 -9.327 1.00 92.94 82 ALA A O 1
ATOM 632 N N . LEU A 1 83 ? 6.128 -3.151 -7.847 1.00 91.25 83 LEU A N 1
ATOM 633 C CA . LEU A 1 83 ? 5.481 -2.289 -8.843 1.00 91.25 83 LEU A CA 1
ATOM 634 C C . LEU A 1 83 ? 6.481 -1.608 -9.791 1.00 91.25 83 LEU A C 1
ATOM 636 O O . LEU A 1 83 ? 6.144 -1.357 -10.946 1.00 91.25 83 LEU A O 1
ATOM 640 N N . ASN A 1 84 ? 7.698 -1.304 -9.332 1.00 91.06 84 ASN A N 1
ATOM 641 C CA . ASN A 1 84 ? 8.746 -0.745 -10.191 1.00 91.06 84 ASN A CA 1
ATOM 642 C C . ASN A 1 84 ? 9.436 -1.813 -11.051 1.00 91.06 84 ASN A C 1
ATOM 644 O O . ASN A 1 84 ? 9.850 -1.510 -12.169 1.00 91.06 84 A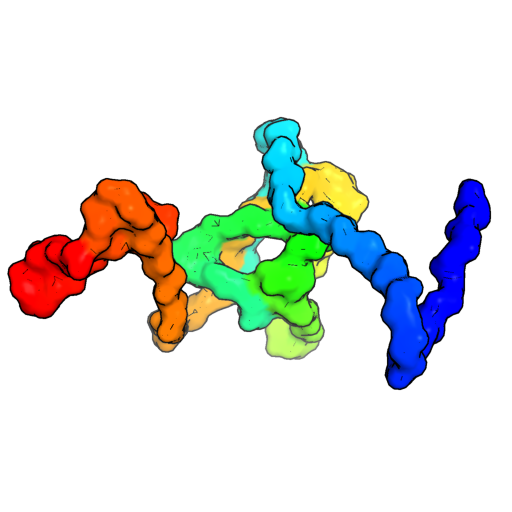SN A O 1
ATOM 648 N N . ASP A 1 85 ? 9.506 -3.051 -10.561 1.00 91.38 85 ASP A N 1
ATOM 649 C CA . ASP A 1 85 ? 10.159 -4.182 -11.228 1.00 91.38 85 ASP A CA 1
ATOM 650 C C . ASP A 1 85 ? 9.230 -4.937 -12.198 1.00 91.38 85 ASP A C 1
ATOM 652 O O . ASP A 1 85 ? 9.621 -5.943 -12.793 1.00 91.38 85 ASP A O 1
ATOM 656 N N . GLY A 1 86 ? 8.010 -4.433 -12.412 1.00 86.00 86 GLY A N 1
ATOM 657 C CA . GLY A 1 86 ? 7.112 -4.894 -13.473 1.00 86.00 86 GLY A CA 1
ATOM 658 C C . GLY A 1 86 ? 5.853 -5.620 -13.007 1.00 86.00 86 GLY A C 1
ATOM 659 O O . GLY A 1 86 ? 5.116 -6.125 -13.854 1.00 86.00 86 GLY A O 1
ATOM 660 N N . ALA A 1 87 ? 5.556 -5.661 -11.703 1.00 88.38 87 ALA A N 1
ATOM 661 C CA . ALA A 1 87 ? 4.226 -6.059 -11.253 1.00 88.38 87 ALA A CA 1
ATOM 662 C C . ALA A 1 87 ? 3.200 -5.028 -11.738 1.00 88.38 87 ALA A C 1
ATOM 664 O O . ALA A 1 87 ? 3.336 -3.827 -11.504 1.00 88.38 87 ALA A O 1
ATOM 665 N N . SER A 1 88 ? 2.151 -5.505 -12.401 1.00 87.88 88 SER A N 1
ATOM 666 C CA . SER A 1 88 ? 1.093 -4.642 -12.917 1.00 87.88 88 SER A CA 1
ATOM 667 C C . SER A 1 88 ? 0.250 -4.070 -11.776 1.00 87.88 88 SER A C 1
ATOM 669 O O . SER A 1 88 ? -0.029 -2.870 -11.733 1.00 87.88 88 SER A O 1
ATOM 671 N N . GLN A 1 89 ? -0.125 -4.932 -10.828 1.00 89.31 89 GLN A N 1
ATOM 672 C CA . GLN A 1 89 ? -0.915 -4.583 -9.653 1.00 89.31 89 GLN A CA 1
ATOM 673 C C . GLN A 1 89 ? -0.536 -5.476 -8.470 1.00 89.31 89 GLN A C 1
ATOM 675 O O . GLN A 1 89 ? -0.069 -6.606 -8.633 1.00 89.31 89 GLN A O 1
ATOM 680 N N . VAL A 1 90 ? -0.784 -4.982 -7.260 1.00 91.69 90 VAL A N 1
ATOM 681 C CA . VAL A 1 90 ? -0.603 -5.735 -6.020 1.00 91.69 90 VAL A CA 1
ATOM 682 C C . VAL A 1 90 ? -1.921 -5.790 -5.257 1.00 91.69 90 VAL A C 1
ATOM 684 O O . VAL A 1 90 ? -2.526 -4.756 -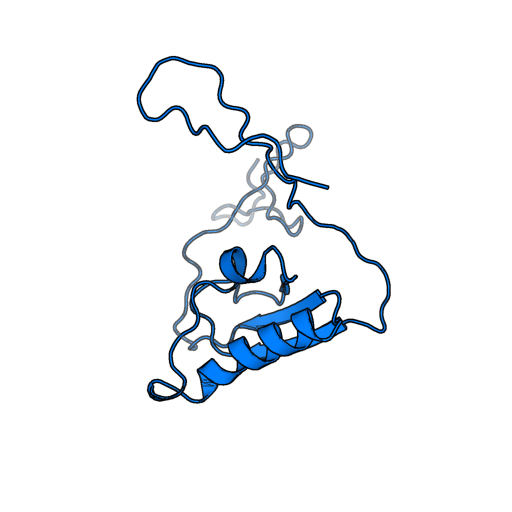4.970 1.00 91.69 90 VAL A O 1
ATOM 687 N N . LEU A 1 91 ? -2.370 -6.998 -4.918 1.00 92.19 91 LEU A N 1
ATOM 688 C CA . LEU A 1 91 ? -3.490 -7.213 -4.011 1.00 92.19 91 LEU A CA 1
ATOM 689 C C . LEU A 1 91 ? -3.000 -7.040 -2.576 1.00 92.19 91 LEU A C 1
ATOM 691 O O . LEU A 1 91 ? -2.145 -7.788 -2.102 1.00 92.19 91 LEU A O 1
ATOM 695 N N . VAL A 1 92 ? -3.549 -6.059 -1.871 1.00 94.00 92 VAL A N 1
ATOM 696 C CA . VAL A 1 92 ? -3.109 -5.718 -0.521 1.00 94.00 92 VAL A CA 1
ATOM 697 C C . VAL A 1 92 ? -4.189 -6.059 0.490 1.00 94.00 92 VAL A C 1
ATOM 699 O O . VAL A 1 92 ? -5.335 -5.637 0.348 1.00 94.00 92 VAL A O 1
ATOM 702 N N . SER A 1 93 ? -3.803 -6.772 1.548 1.00 93.88 93 SER A N 1
ATOM 703 C CA . SER A 1 93 ? -4.600 -6.902 2.769 1.00 93.88 93 SER A CA 1
ATOM 704 C C . SER A 1 93 ? -3.899 -6.195 3.925 1.00 93.88 93 SER A C 1
ATOM 706 O O . SER A 1 93 ? -2.705 -6.389 4.173 1.00 93.88 93 SER A O 1
ATOM 708 N N . ARG A 1 94 ? -4.629 -5.330 4.628 1.00 91.88 94 ARG A N 1
ATOM 709 C CA . ARG A 1 94 ? -4.058 -4.508 5.693 1.00 91.88 94 ARG A CA 1
ATOM 710 C C . ARG A 1 94 ? -4.165 -5.220 7.034 1.00 91.88 94 ARG A C 1
ATOM 712 O O . ARG A 1 94 ? -5.257 -5.534 7.494 1.00 91.88 94 ARG A O 1
ATOM 719 N N . LEU A 1 95 ? -3.027 -5.384 7.700 1.00 90.19 95 LEU A N 1
ATOM 720 C CA . LEU A 1 95 ? -2.967 -5.875 9.067 1.00 90.19 95 LEU A CA 1
ATOM 721 C C . LEU A 1 95 ? -3.300 -4.735 10.034 1.00 90.19 95 LEU A C 1
ATOM 723 O O . LEU A 1 95 ? -2.571 -3.743 10.133 1.00 90.19 95 LEU A O 1
ATOM 727 N N . VAL A 1 96 ? -4.409 -4.889 10.747 1.00 88.94 96 VAL A N 1
ATOM 728 C CA . VAL A 1 96 ? -4.869 -3.973 11.793 1.00 88.94 96 VAL A CA 1
ATOM 729 C C . VAL A 1 96 ? -4.999 -4.717 13.119 1.00 88.94 96 VAL A C 1
ATOM 731 O O . VAL A 1 96 ? -4.997 -5.945 13.165 1.00 88.94 96 VAL A O 1
ATOM 734 N N . ARG A 1 97 ? -5.062 -3.967 14.221 1.00 87.19 97 ARG A N 1
ATOM 735 C CA . ARG A 1 97 ? -5.340 -4.540 15.544 1.00 87.19 97 ARG A CA 1
ATOM 736 C C . ARG A 1 97 ? -6.812 -4.938 15.627 1.00 87.19 97 ARG A C 1
ATOM 738 O O . ARG A 1 97 ? -7.642 -4.315 14.977 1.00 87.19 97 ARG A O 1
ATOM 745 N N . GLU A 1 98 ? -7.126 -5.894 16.492 1.00 84.62 98 GLU A N 1
ATOM 746 C CA . GLU A 1 98 ? -8.500 -6.367 16.724 1.00 84.62 98 GLU A CA 1
ATOM 747 C C . GLU A 1 98 ? -9.468 -5.244 17.134 1.00 84.62 98 GLU A C 1
ATOM 749 O O . GLU A 1 98 ? -10.641 -5.268 16.791 1.00 84.62 98 GLU A O 1
ATOM 754 N N . THR A 1 99 ? -8.970 -4.205 17.805 1.00 85.69 99 THR A N 1
ATOM 755 C CA . THR A 1 99 ? -9.777 -3.059 18.247 1.00 85.69 99 THR A CA 1
ATOM 756 C C . THR A 1 99 ? -10.062 -2.031 17.145 1.00 85.69 99 THR A C 1
ATOM 758 O O . THR A 1 99 ? -10.571 -0.955 17.448 1.00 85.69 99 THR A O 1
ATOM 761 N N . ALA A 1 100 ? -9.649 -2.273 15.898 1.00 79.62 100 ALA A N 1
ATOM 762 C CA . ALA A 1 100 ? -9.851 -1.327 14.807 1.00 79.62 100 ALA A CA 1
ATOM 763 C C . ALA A 1 100 ? -11.304 -1.373 14.307 1.00 79.62 100 ALA A C 1
ATOM 765 O O . ALA A 1 100 ? -11.765 -2.395 13.807 1.00 79.62 100 ALA A O 1
ATOM 766 N N . THR A 1 101 ? -12.009 -0.248 14.415 1.00 80.88 101 THR A N 1
ATOM 767 C CA . THR A 1 101 ? -13.379 -0.064 13.918 1.00 80.88 101 THR A CA 1
ATOM 768 C C . THR A 1 101 ? -13.384 0.737 12.622 1.00 80.88 101 THR A C 1
ATOM 770 O O . THR A 1 101 ? -12.479 1.535 12.376 1.00 80.88 101 THR A O 1
ATOM 773 N N . ASN A 1 102 ? -14.375 0.501 11.757 1.00 74.31 102 ASN A N 1
ATOM 774 C CA . ASN A 1 102 ? -14.504 1.256 10.512 1.00 74.31 102 ASN A CA 1
ATOM 775 C C . ASN A 1 102 ? -15.365 2.491 10.769 1.00 74.31 102 ASN A C 1
ATOM 777 O O . ASN A 1 102 ? -16.534 2.350 11.116 1.00 74.31 102 ASN A O 1
ATOM 781 N N . ASP A 1 103 ? -14.787 3.679 10.608 1.00 70.81 103 ASP A N 1
ATOM 782 C CA . ASP A 1 103 ? -15.459 4.931 10.973 1.00 70.81 103 ASP A CA 1
ATOM 783 C C . ASP A 1 103 ? -16.443 5.413 9.895 1.00 70.81 103 ASP A C 1
ATOM 785 O O . ASP A 1 103 ? -17.390 6.134 10.201 1.00 70.81 103 ASP A O 1
ATOM 789 N N . TYR A 1 104 ? -16.235 5.024 8.630 1.00 67.12 104 TYR A N 1
ATOM 790 C CA . TYR A 1 104 ? -17.034 5.503 7.501 1.00 67.12 104 TYR A CA 1
ATOM 791 C C . TYR A 1 104 ? -17.378 4.368 6.536 1.00 67.12 104 TYR A C 1
ATOM 793 O O . TYR A 1 104 ? -16.514 3.594 6.121 1.00 67.12 104 TYR A O 1
ATOM 801 N N . VAL A 1 105 ? -18.645 4.314 6.127 1.00 65.50 105 VAL A N 1
ATOM 802 C CA . VAL A 1 105 ? -19.150 3.409 5.088 1.00 65.50 105 VAL A CA 1
ATOM 803 C C . VAL A 1 105 ? -19.709 4.263 3.953 1.00 65.50 105 VAL A C 1
ATOM 805 O O . VAL A 1 105 ? -20.482 5.187 4.198 1.00 65.50 105 VAL A O 1
ATOM 808 N N . ILE A 1 106 ? -19.292 3.981 2.717 1.00 62.28 106 ILE A N 1
ATOM 809 C CA . ILE A 1 106 ? -19.828 4.644 1.523 1.00 62.28 106 ILE A CA 1
ATOM 810 C C . ILE A 1 106 ? -21.077 3.880 1.089 1.00 62.28 106 ILE A C 1
ATOM 812 O O . ILE A 1 106 ? -21.030 2.670 0.864 1.00 62.28 106 ILE A O 1
ATOM 816 N N . ILE A 1 107 ? -22.187 4.604 0.997 1.00 65.88 107 ILE A N 1
ATOM 817 C CA . ILE A 1 107 ? -23.486 4.092 0.570 1.00 65.88 107 ILE A CA 1
ATOM 818 C C . ILE A 1 107 ? -23.713 4.587 -0.852 1.00 65.88 107 ILE A C 1
ATOM 820 O O . ILE A 1 107 ? -23.597 5.787 -1.115 1.00 65.88 107 ILE A O 1
ATOM 824 N N . GLN A 1 108 ? -24.011 3.670 -1.767 1.00 60.59 108 GLN A N 1
ATOM 825 C CA . GLN A 1 108 ? -24.392 4.019 -3.126 1.00 60.59 108 GLN A CA 1
ATOM 826 C C . GLN A 1 108 ? -25.916 4.055 -3.207 1.00 60.59 108 GLN A C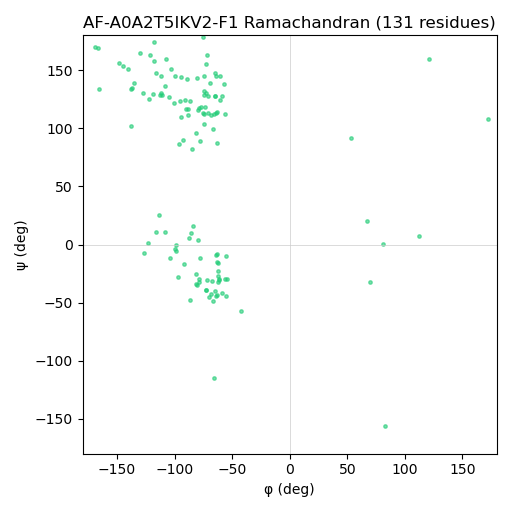 1
ATOM 828 O O . GLN A 1 108 ? -26.604 3.096 -2.862 1.00 60.59 108 GLN A O 1
ATOM 833 N N . VAL A 1 109 ? -26.442 5.199 -3.638 1.00 62.16 109 VAL A N 1
ATOM 834 C CA . VAL A 1 109 ? -27.868 5.364 -3.912 1.00 62.16 109 VAL A CA 1
ATOM 835 C C . VAL A 1 109 ? -28.069 5.109 -5.393 1.00 62.16 109 VAL A C 1
ATOM 837 O O . VAL A 1 109 ? -27.623 5.906 -6.222 1.00 62.16 109 VAL A O 1
ATOM 840 N N . ASP A 1 110 ? -28.706 3.992 -5.729 1.00 58.75 110 ASP A N 1
ATOM 841 C CA . ASP A 1 110 ? -29.143 3.752 -7.098 1.00 58.75 110 ASP A CA 1
ATOM 842 C C . ASP A 1 110 ? -30.368 4.633 -7.384 1.00 58.75 110 ASP A C 1
ATOM 844 O O . ASP A 1 110 ? -31.450 4.445 -6.822 1.00 58.75 110 ASP A O 1
ATOM 848 N N . ALA A 1 111 ? -30.187 5.617 -8.267 1.00 59.16 111 ALA A N 1
ATOM 849 C CA . ALA A 1 111 ? -31.221 6.576 -8.642 1.00 59.16 111 ALA A CA 1
ATOM 850 C C . ALA A 1 111 ? -32.446 5.924 -9.316 1.00 59.16 111 ALA A C 1
ATOM 852 O O . ALA A 1 111 ? -33.487 6.572 -9.416 1.00 59.16 111 ALA A O 1
ATOM 853 N N . ALA A 1 112 ? -32.340 4.670 -9.777 1.00 63.78 112 ALA A N 1
ATOM 854 C CA . ALA A 1 112 ? -33.441 3.932 -10.395 1.00 63.78 112 ALA A CA 1
ATOM 855 C C . ALA A 1 112 ? -34.188 2.994 -9.426 1.00 63.78 112 ALA A C 1
ATOM 857 O O . ALA A 1 112 ? -35.374 2.740 -9.639 1.00 63.78 112 ALA A O 1
ATOM 858 N N . ALA A 1 113 ? -33.525 2.486 -8.380 1.00 58.41 113 ALA A N 1
ATOM 859 C CA . ALA A 1 113 ? -34.069 1.442 -7.504 1.00 58.41 113 ALA A CA 1
ATOM 860 C C . ALA A 1 113 ? -34.555 1.945 -6.133 1.00 58.41 113 ALA A C 1
ATOM 862 O O . ALA A 1 113 ? -35.229 1.200 -5.422 1.00 58.41 113 ALA A O 1
ATOM 863 N N . GLY A 1 114 ? -34.242 3.185 -5.742 1.00 59.22 114 GLY A N 1
ATOM 864 C CA . GLY A 1 114 ? -34.644 3.783 -4.459 1.00 59.22 114 GLY A CA 1
ATOM 865 C C . GLY A 1 114 ? -33.953 3.168 -3.237 1.00 59.22 114 GLY A C 1
ATOM 866 O O . GLY A 1 114 ? -33.632 3.873 -2.299 1.00 59.22 114 GLY A O 1
ATOM 867 N N . THR A 1 115 ? -33.629 1.878 -3.259 1.00 58.19 115 THR A N 1
ATOM 868 C CA . THR A 1 115 ? -33.013 1.182 -2.131 1.00 58.19 115 THR A CA 1
ATOM 869 C C . THR A 1 115 ? -31.566 1.622 -1.940 1.00 58.19 115 THR A C 1
ATOM 871 O O . THR A 1 115 ? -30.755 1.573 -2.869 1.00 58.19 115 THR A O 1
ATOM 874 N N . LEU A 1 116 ? -31.227 2.021 -0.715 1.00 61.88 116 LEU A N 1
ATOM 875 C CA . LEU A 1 116 ? -29.860 2.358 -0.342 1.00 61.88 116 LEU A CA 1
ATOM 876 C C . LEU A 1 116 ? -29.044 1.066 -0.223 1.00 61.88 116 LEU A C 1
ATOM 878 O O . LEU A 1 116 ? -29.342 0.205 0.609 1.00 61.88 116 LEU A O 1
ATOM 882 N N . GLN A 1 117 ? -28.007 0.926 -1.048 1.00 62.91 117 GLN A N 1
ATOM 883 C CA . GLN A 1 117 ? -27.161 -0.265 -1.068 1.00 62.91 117 GLN A CA 1
ATOM 884 C C . GLN A 1 117 ? -25.731 0.075 -0.655 1.00 62.91 117 GLN A C 1
ATOM 886 O O . GLN A 1 117 ? -25.200 1.164 -0.895 1.00 62.91 117 GLN A O 1
ATOM 891 N N . THR A 1 118 ? -25.080 -0.883 -0.007 1.00 59.81 118 THR A N 1
ATOM 892 C CA . THR A 1 118 ? -23.628 -0.828 0.187 1.00 59.81 118 THR A CA 1
ATOM 893 C C . THR A 1 118 ? -22.911 -1.085 -1.143 1.00 59.81 118 THR A C 1
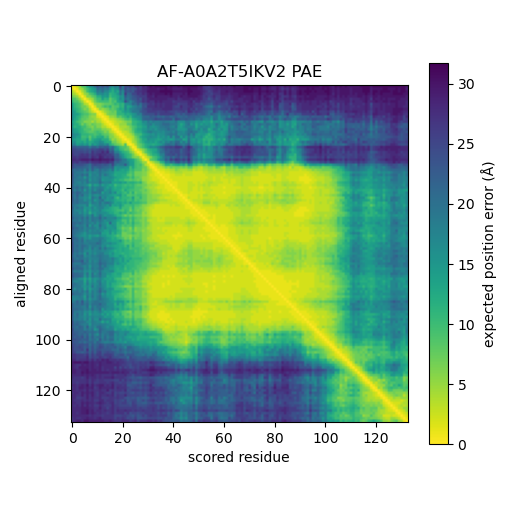ATOM 895 O O . THR A 1 118 ? -23.493 -1.653 -2.062 1.00 59.81 118 THR A O 1
ATOM 898 N N . GLU A 1 119 ? -21.621 -0.744 -1.257 1.00 55.03 119 GLU A N 1
ATOM 899 C CA . GLU A 1 119 ? -20.804 -1.032 -2.462 1.00 55.03 119 GLU A CA 1
ATOM 900 C C . GLU A 1 119 ? -20.770 -2.525 -2.873 1.00 55.03 119 GLU A C 1
ATOM 902 O O . GLU A 1 119 ? -20.222 -2.870 -3.917 1.00 55.03 119 GLU A O 1
ATOM 907 N N . LEU A 1 120 ? -21.280 -3.422 -2.024 1.00 57.56 120 LEU A N 1
ATOM 908 C CA . LEU A 1 120 ? -21.368 -4.864 -2.252 1.00 57.56 120 LEU A CA 1
ATOM 909 C C . LEU A 1 120 ? -22.759 -5.316 -2.735 1.00 57.56 120 LEU A C 1
ATOM 911 O O . LEU A 1 120 ? -22.945 -6.504 -2.967 1.00 57.56 120 LEU A O 1
ATOM 915 N N . GLY A 1 121 ? -23.720 -4.398 -2.888 1.00 58.66 121 GLY A N 1
ATOM 916 C CA . GLY A 1 121 ? -25.097 -4.702 -3.297 1.00 58.66 121 GLY A CA 1
ATOM 917 C C . GLY A 1 121 ? -26.003 -5.195 -2.164 1.00 58.66 121 GLY A C 1
ATOM 918 O O . GLY A 1 121 ? -27.179 -5.461 -2.397 1.00 58.66 121 GLY A O 1
ATOM 919 N N . GLU A 1 122 ? -25.490 -5.294 -0.935 1.00 66.12 122 GLU A N 1
ATOM 920 C CA . GLU A 1 122 ? -26.303 -5.640 0.234 1.00 66.12 122 GLU A CA 1
ATOM 921 C C . GLU A 1 122 ? -27.175 -4.438 0.642 1.00 66.12 122 GLU A C 1
ATOM 923 O O . GLU A 1 122 ? -26.640 -3.319 0.747 1.00 66.12 122 GLU A O 1
ATOM 928 N N . PRO A 1 123 ? -28.486 -4.643 0.885 1.00 64.94 123 PRO A N 1
ATOM 929 C CA . PRO A 1 123 ? -29.389 -3.584 1.311 1.00 64.94 123 PRO A CA 1
ATOM 930 C C . PRO A 1 123 ? -29.052 -3.131 2.732 1.00 64.94 123 PRO A C 1
ATOM 932 O O . PRO A 1 123 ? -28.768 -3.942 3.616 1.00 64.94 123 PRO A O 1
ATOM 935 N N . LEU A 1 124 ? -29.105 -1.822 2.971 1.00 68.00 124 LEU A N 1
ATOM 936 C CA . LEU A 1 124 ? -29.018 -1.300 4.330 1.00 68.00 124 LEU A CA 1
ATOM 937 C C . LEU A 1 124 ? -30.321 -1.584 5.063 1.00 68.00 124 LEU A C 1
ATOM 939 O O . LEU A 1 124 ? -31.389 -1.281 4.545 1.00 68.00 124 LEU A O 1
ATOM 943 N N . LEU A 1 125 ? -30.225 -2.146 6.263 1.00 71.25 125 LEU A N 1
ATOM 944 C CA . LEU A 1 125 ? -31.386 -2.489 7.075 1.00 71.25 125 LEU A CA 1
ATOM 945 C C . LEU A 1 125 ? -31.636 -1.422 8.147 1.00 71.25 125 LEU A C 1
ATOM 947 O O . LEU A 1 125 ? -30.692 -0.850 8.698 1.00 71.25 125 LEU A O 1
ATOM 951 N N . ASP A 1 126 ? -32.904 -1.166 8.452 1.00 71.88 126 ASP A N 1
ATOM 952 C CA . ASP A 1 126 ? -33.323 -0.373 9.598 1.00 71.88 126 ASP A CA 1
ATOM 953 C C . ASP A 1 126 ? -33.184 -1.175 10.912 1.00 71.88 126 ASP A C 1
ATOM 955 O O . ASP A 1 126 ? -32.801 -2.346 10.944 1.00 71.88 126 ASP A O 1
ATOM 959 N N . GLN A 1 127 ? -33.520 -0.538 12.032 1.00 74.69 127 GLN A N 1
ATOM 960 C CA . GLN A 1 127 ? -33.523 -1.157 13.365 1.00 74.69 127 GLN A CA 1
ATOM 961 C C . GLN A 1 127 ? -34.526 -2.321 13.538 1.00 74.69 127 GLN A C 1
ATOM 963 O O . GLN A 1 127 ? -34.488 -2.996 14.565 1.00 74.69 127 GLN A O 1
ATOM 968 N N . ASN A 1 128 ? -35.406 -2.553 12.560 1.00 79.56 128 ASN A N 1
ATOM 969 C CA . ASN A 1 128 ? -36.371 -3.650 12.497 1.00 79.56 128 ASN A CA 1
ATOM 970 C C . ASN A 1 128 ? -36.003 -4.703 11.435 1.00 79.56 128 ASN A C 1
ATOM 972 O O . ASN A 1 128 ? -36.818 -5.582 11.163 1.00 79.56 128 ASN A O 1
ATOM 976 N N . ASN A 1 129 ? -34.793 -4.640 10.864 1.00 75.00 129 ASN A N 1
ATOM 977 C CA . ASN A 1 129 ? -34.313 -5.510 9.789 1.00 75.00 129 ASN A CA 1
ATOM 978 C C . ASN A 1 129 ? -35.024 -5.337 8.428 1.00 75.00 129 ASN A C 1
ATOM 980 O O . ASN A 1 129 ? -34.918 -6.218 7.576 1.00 75.00 129 ASN A O 1
ATOM 984 N N . GLU A 1 130 ? -35.685 -4.207 8.184 1.00 76.88 130 GLU A N 1
ATOM 985 C CA . GLU A 1 130 ? -36.302 -3.888 6.890 1.00 76.88 130 GLU A CA 1
ATOM 986 C C . GLU A 1 130 ? -35.359 -3.047 6.013 1.00 76.88 130 GLU A C 1
ATOM 988 O O . GLU A 1 130 ? -34.629 -2.202 6.538 1.00 76.88 130 GLU A O 1
ATOM 993 N N . PRO A 1 131 ? -35.339 -3.235 4.681 1.00 68.75 131 PRO A N 1
ATOM 994 C CA . PRO A 1 131 ? -34.475 -2.464 3.796 1.00 68.75 131 PRO A CA 1
ATOM 995 C C . PRO A 1 131 ? -34.854 -0.975 3.794 1.00 68.75 131 PRO A C 1
ATOM 997 O O . PRO A 1 131 ? -36.000 -0.603 3.545 1.00 68.75 131 PRO A O 1
ATOM 1000 N N . LEU A 1 132 ? -33.861 -0.120 4.032 1.00 64.44 132 LEU A N 1
ATOM 1001 C CA . LEU A 1 132 ? -33.960 1.332 3.934 1.00 64.44 132 LEU A CA 1
ATOM 1002 C C . LEU A 1 132 ? -34.135 1.735 2.461 1.00 64.44 132 LEU A C 1
ATOM 1004 O O . LEU A 1 132 ? -33.226 1.582 1.637 1.00 64.44 132 LEU A O 1
ATOM 1008 N N . THR A 1 133 ? -35.328 2.235 2.150 1.00 62.72 133 THR A N 1
ATOM 1009 C CA . THR A 1 133 ? -35.691 2.899 0.886 1.00 62.72 133 THR A CA 1
ATOM 1010 C C . THR A 1 133 ? -35.335 4.375 0.886 1.00 62.72 133 THR A C 1
ATOM 1012 O O . THR A 1 133 ? -35.382 4.982 1.981 1.00 62.72 133 THR A O 1
#

pLDDT: mean 77.36, std 14.11, range [49.94, 94.69]

Nearest PDB structures (foldseek):
  8jan-assembly1_m  TM=5.155E-01  e=4.134E-04  Escherichia phage P1

Organism: NCBI:txid1077255